Protein AF-M0ARN4-F1 (afdb_monomer_lite)

Secondary structure (DSSP, 8-state):
-----------------SSTHHHHHHHHHHGGGTSS----------S--HHHHHHHHHHHIIIIIHHHHHHHHTTS---SHHHHHHHHHHHHHHHHHHHHHHHHHHHHHHT-

InterPro domains:
  IPR043860 Protein of unknown function DUF5822 [PF19139] (75-111)

pLDDT: mean 77.56, std 18.4, range [38.81, 97.62]

Foldseek 3Di:
DDDDDDDDDDDDDDPDPDPPVVVVVVVVVVCVVVPPPDPDPDDPDPAFPVVQLVVQLVVCCVVPVVVVLVVVVVVDDQPDPVSNVVSSCVSSVVSSVVSSVVSRVVSRVVND

Sequence (112 aa):
MASRRDLSSARVATGHSRFEWRVATLKGAEAGDSLVPDPVETTTPDGVDYGWVMQMTFVLTILIGAPIVALLSTSAELPTWGSRAEFAIRVGAVIWLLVSVSVFLYAKRAQR

Radius of gyration: 34.35 Å; chains: 1; bounding box: 56×100×47 Å

Organism: NCBI:txid1227492

Structure (mmCIF, N/CA/C/O backbone):
data_AF-M0ARN4-F1
#
_entry.id   AF-M0ARN4-F1
#
loop_
_atom_site.group_PDB
_atom_site.id
_atom_site.type_symbol
_atom_site.label_atom_id
_atom_site.label_alt_id
_atom_site.label_comp_id
_atom_site.label_asym_id
_atom_site.label_entity_id
_atom_site.label_seq_id
_atom_site.pdbx_PDB_ins_code
_atom_site.Cartn_x
_atom_site.Cartn_y
_atom_site.Cartn_z
_atom_site.occupancy
_atom_site.B_iso_or_equiv
_atom_site.auth_seq_id
_atom_site.auth_comp_id
_atom_site.auth_asym_id
_atom_site.auth_atom_id
_atom_site.pdbx_PDB_model_num
ATOM 1 N N . MET A 1 1 ? 28.572 89.545 15.364 1.00 42.09 1 MET A N 1
ATOM 2 C CA . MET A 1 1 ? 28.307 89.170 16.771 1.00 42.09 1 MET A CA 1
ATOM 3 C C . MET A 1 1 ? 28.635 87.697 16.941 1.00 42.09 1 MET A C 1
ATOM 5 O O . MET A 1 1 ? 27.997 86.866 16.315 1.00 42.09 1 MET A O 1
ATOM 9 N N . ALA A 1 2 ? 29.691 87.403 17.697 1.00 49.88 2 ALA A N 1
ATOM 10 C CA . ALA A 1 2 ? 30.159 86.058 18.020 1.00 49.88 2 ALA A CA 1
ATOM 11 C C . ALA A 1 2 ? 29.469 85.533 19.289 1.00 49.88 2 ALA A C 1
ATOM 13 O O . ALA A 1 2 ? 29.251 86.320 20.206 1.00 49.88 2 ALA A O 1
ATOM 14 N N . SER A 1 3 ? 29.205 84.226 19.387 1.00 47.84 3 SER A N 1
ATOM 15 C CA . SER A 1 3 ? 29.097 83.518 20.677 1.00 47.84 3 SER A CA 1
ATOM 16 C C . SER A 1 3 ? 29.077 82.004 20.416 1.00 47.84 3 SER A C 1
ATOM 18 O O . SER A 1 3 ? 28.112 81.495 19.866 1.00 47.84 3 SER A O 1
ATOM 20 N N . ARG A 1 4 ? 30.217 81.310 20.511 1.00 53.41 4 ARG A N 1
ATOM 21 C CA . ARG A 1 4 ? 30.860 80.753 21.723 1.00 53.41 4 ARG A CA 1
ATOM 22 C C . ARG A 1 4 ? 30.321 79.367 22.093 1.00 53.41 4 ARG A C 1
ATOM 24 O O . ARG A 1 4 ? 29.135 79.242 22.373 1.00 53.41 4 ARG A O 1
ATOM 31 N N . ARG A 1 5 ? 31.298 78.480 22.342 1.00 53.28 5 ARG A N 1
ATOM 32 C CA . ARG A 1 5 ? 31.282 77.277 23.197 1.00 53.28 5 ARG A CA 1
ATOM 33 C C . ARG A 1 5 ? 30.776 75.996 22.542 1.00 53.28 5 ARG A C 1
ATOM 35 O O . ARG A 1 5 ? 29.816 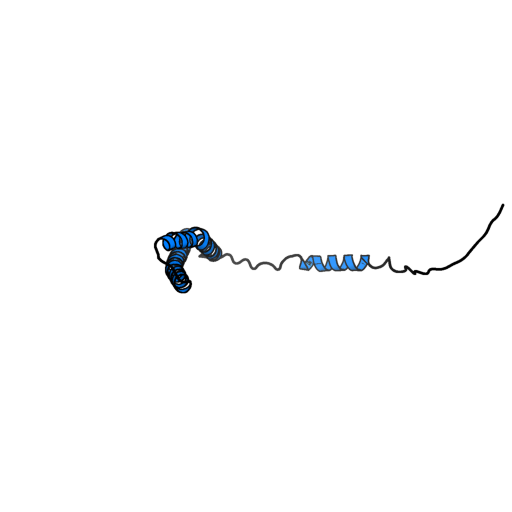76.025 21.798 1.00 53.28 5 ARG A O 1
ATOM 42 N N . ASP A 1 6 ? 31.308 74.827 22.851 1.00 49.09 6 ASP A N 1
ATOM 43 C CA . ASP A 1 6 ? 32.560 74.403 23.479 1.00 49.09 6 ASP A CA 1
ATOM 44 C C . ASP A 1 6 ? 32.569 72.876 23.316 1.00 49.09 6 ASP A C 1
ATOM 46 O O . ASP A 1 6 ? 31.523 72.239 23.206 1.00 49.09 6 ASP A O 1
ATOM 50 N N . LEU A 1 7 ? 33.776 72.346 23.288 1.00 55.03 7 LEU A N 1
ATOM 51 C CA . LEU A 1 7 ? 34.223 70.974 23.449 1.00 55.03 7 LEU A CA 1
ATOM 52 C C . LEU A 1 7 ? 33.247 70.033 24.177 1.00 55.03 7 LEU A C 1
ATOM 54 O O . LEU A 1 7 ? 32.777 70.355 25.265 1.00 55.03 7 LEU A O 1
ATOM 58 N N . SER A 1 8 ? 33.076 68.808 23.664 1.00 38.81 8 SER A N 1
ATOM 59 C CA . SER A 1 8 ? 33.362 67.569 24.421 1.00 38.81 8 SER A CA 1
ATOM 60 C C . SER A 1 8 ? 32.874 66.293 23.707 1.00 38.81 8 SER A C 1
ATOM 62 O O . SER A 1 8 ? 31.689 66.069 23.512 1.00 38.81 8 SER A O 1
ATOM 64 N N . SER A 1 9 ? 33.838 65.414 23.412 1.00 43.31 9 SER A N 1
ATOM 65 C CA . SER A 1 9 ? 33.760 63.978 23.727 1.00 43.31 9 SER A CA 1
ATOM 66 C C . SER A 1 9 ? 32.743 63.087 22.995 1.00 43.31 9 SER A C 1
ATOM 68 O O . SER A 1 9 ? 31.614 62.949 23.441 1.00 43.31 9 SER A O 1
ATOM 70 N N . ALA A 1 10 ? 33.210 62.313 22.003 1.00 46.16 10 ALA A N 1
ATOM 71 C CA . ALA A 1 10 ? 33.186 60.836 22.062 1.00 46.16 10 ALA A CA 1
ATOM 72 C C . ALA A 1 10 ? 33.690 60.188 20.752 1.00 46.16 10 ALA A C 1
ATOM 74 O O . ALA A 1 10 ? 32.967 60.033 19.776 1.00 46.16 10 ALA A O 1
ATOM 75 N N . ARG A 1 11 ? 34.969 59.794 20.770 1.00 50.84 11 ARG A N 1
ATOM 76 C CA . ARG A 1 11 ? 35.529 58.538 20.235 1.00 50.84 11 ARG A CA 1
ATOM 77 C C . ARG A 1 11 ? 34.517 57.582 19.572 1.00 50.84 11 ARG A C 1
ATOM 79 O O . ARG A 1 11 ? 33.742 57.004 20.315 1.00 50.84 11 ARG A O 1
ATOM 86 N N . VAL A 1 12 ? 34.689 57.258 18.283 1.00 52.38 12 VAL A N 1
ATOM 87 C CA . VAL A 1 12 ? 34.754 55.864 17.776 1.00 52.38 12 VAL A CA 1
ATOM 88 C C . VAL A 1 12 ? 35.590 55.838 16.489 1.00 52.38 12 VAL A C 1
ATOM 90 O O . VAL A 1 12 ? 35.250 56.451 15.480 1.00 52.38 12 VAL A O 1
ATOM 93 N N . ALA A 1 13 ? 36.711 55.123 16.543 1.00 54.72 13 ALA A N 1
ATOM 94 C CA . ALA A 1 13 ? 37.524 54.778 15.390 1.00 54.72 13 ALA A CA 1
ATOM 95 C C . ALA A 1 13 ? 36.727 53.880 14.433 1.00 54.72 13 ALA A C 1
ATOM 97 O O . ALA A 1 13 ? 36.199 52.860 14.861 1.00 54.72 13 ALA A O 1
ATOM 98 N N . THR A 1 14 ? 36.690 54.212 13.142 1.00 50.06 14 THR A N 1
ATOM 99 C CA . THR A 1 14 ? 36.211 53.274 12.115 1.00 50.06 14 THR A CA 1
ATOM 100 C C . THR A 1 14 ? 37.244 53.180 11.004 1.00 50.06 14 THR A C 1
ATOM 102 O O . THR A 1 14 ? 37.110 53.762 9.933 1.00 50.06 14 THR A O 1
ATOM 105 N N . GLY A 1 15 ? 38.324 52.461 11.295 1.00 54.28 15 GLY A N 1
ATOM 106 C CA . GLY A 1 15 ? 39.173 51.872 10.273 1.00 54.28 15 GLY A CA 1
ATOM 107 C C . GLY A 1 15 ? 38.827 50.397 10.155 1.00 54.28 15 GLY A C 1
ATOM 108 O O . GLY A 1 15 ? 39.341 49.635 10.957 1.00 54.28 15 GLY A O 1
ATOM 109 N N . HIS A 1 16 ? 37.965 50.010 9.206 1.00 51.84 16 HIS A N 1
ATOM 110 C CA . HIS A 1 16 ? 37.958 48.672 8.586 1.00 51.84 16 HIS A CA 1
ATOM 111 C C . HIS A 1 16 ? 36.923 48.581 7.442 1.00 51.84 16 HIS A C 1
ATOM 113 O O . HIS A 1 16 ? 35.850 48.013 7.607 1.00 51.84 16 HIS A O 1
ATOM 119 N N . SER A 1 17 ? 37.186 49.160 6.265 1.00 51.94 17 SER A N 1
ATOM 120 C CA . SER A 1 17 ? 36.245 49.006 5.133 1.00 51.94 17 SER A CA 1
ATOM 121 C C . SER A 1 17 ? 36.891 49.121 3.752 1.00 51.94 17 SER A C 1
ATOM 123 O O . SER A 1 17 ? 36.407 49.829 2.871 1.00 51.94 17 SER A O 1
ATOM 125 N N . ARG A 1 18 ? 38.001 48.406 3.522 1.00 59.44 18 ARG A N 1
ATOM 126 C CA . ARG A 1 18 ? 38.552 48.287 2.156 1.00 59.44 18 ARG A CA 1
ATOM 127 C C . ARG A 1 18 ? 39.027 46.889 1.733 1.00 59.44 18 ARG A C 1
ATOM 129 O O . ARG A 1 18 ? 39.239 46.687 0.544 1.00 59.44 18 ARG A O 1
ATOM 136 N N . PHE A 1 19 ? 39.129 45.909 2.636 1.00 54.03 19 PHE A N 1
ATOM 137 C CA . PHE A 1 19 ? 39.745 44.607 2.314 1.00 54.03 19 PHE A CA 1
ATOM 138 C C . PHE A 1 19 ? 38.821 43.376 2.368 1.00 54.03 19 PHE A C 1
ATOM 140 O O . PHE A 1 19 ? 39.235 42.306 1.936 1.00 54.03 19 PHE A O 1
ATOM 147 N N . GLU A 1 20 ? 37.561 43.515 2.784 1.00 56.06 20 GLU A N 1
ATOM 148 C CA . GLU A 1 20 ? 36.634 42.377 2.958 1.00 56.06 20 GLU A CA 1
ATOM 149 C C . GLU A 1 20 ? 36.107 41.795 1.626 1.00 56.06 20 GLU A C 1
ATOM 151 O O . GLU A 1 20 ? 35.782 40.613 1.543 1.00 56.06 20 GLU A O 1
ATOM 156 N N . TRP A 1 21 ? 36.076 42.574 0.537 1.00 50.56 21 TRP A N 1
ATOM 157 C CA . TRP A 1 21 ? 35.461 42.112 -0.719 1.00 50.56 21 TRP A CA 1
ATOM 158 C C . TRP A 1 21 ? 36.350 41.215 -1.581 1.00 50.56 21 TRP A C 1
ATOM 160 O O . TRP A 1 21 ? 35.824 40.443 -2.376 1.00 50.56 21 TRP A O 1
ATOM 170 N N . ARG A 1 22 ? 37.681 41.259 -1.419 1.00 59.03 22 ARG A N 1
ATOM 171 C CA . ARG A 1 22 ? 38.603 40.428 -2.224 1.00 59.03 22 ARG A CA 1
ATOM 172 C C . ARG A 1 22 ? 38.628 38.964 -1.782 1.00 59.03 22 ARG A C 1
ATOM 174 O O . ARG A 1 22 ? 39.001 38.104 -2.569 1.00 59.03 22 ARG A O 1
ATOM 181 N N . VAL A 1 23 ? 38.213 38.679 -0.548 1.00 60.03 23 VAL A N 1
ATOM 182 C CA . VAL A 1 23 ? 38.159 37.313 -0.004 1.00 60.03 23 VAL A CA 1
ATOM 183 C C . VAL A 1 23 ? 36.870 36.601 -0.433 1.00 60.03 23 VAL A C 1
ATOM 185 O O . VAL A 1 23 ? 36.883 35.407 -0.721 1.00 60.03 23 VAL A O 1
ATOM 188 N N . ALA A 1 24 ? 35.770 37.349 -0.575 1.00 58.03 24 ALA A N 1
ATOM 189 C CA . ALA A 1 24 ? 34.498 36.819 -1.066 1.00 58.03 24 ALA A CA 1
ATOM 190 C C . ALA A 1 24 ? 34.566 36.392 -2.544 1.00 58.03 24 ALA A C 1
ATOM 192 O O . ALA A 1 24 ? 33.967 35.389 -2.922 1.00 58.03 24 ALA A O 1
ATOM 193 N N . THR A 1 25 ? 35.331 37.106 -3.379 1.00 59.41 25 THR A N 1
ATOM 194 C CA . THR A 1 25 ? 35.452 36.780 -4.811 1.00 59.41 25 THR A CA 1
ATOM 195 C C . THR A 1 25 ? 36.271 35.512 -5.059 1.00 59.41 25 THR A C 1
ATOM 197 O O . THR A 1 25 ? 35.938 34.740 -5.952 1.00 59.41 25 THR A O 1
ATOM 200 N N . LEU A 1 26 ? 37.304 35.256 -4.248 1.00 56.53 26 LEU A N 1
ATOM 201 C CA . LEU A 1 26 ? 38.136 34.052 -4.376 1.00 56.53 26 LEU A CA 1
ATOM 202 C C . LEU A 1 26 ? 37.410 32.799 -3.870 1.00 56.53 26 LEU A C 1
ATOM 204 O O . LEU A 1 26 ? 37.483 31.754 -4.508 1.00 56.53 26 LEU A O 1
ATOM 208 N N . LYS A 1 27 ? 36.608 32.920 -2.802 1.00 56.50 27 LYS A N 1
ATOM 209 C CA . LYS A 1 27 ? 35.757 31.815 -2.331 1.00 56.50 27 LYS A CA 1
ATOM 210 C C . LYS A 1 27 ? 34.667 31.427 -3.343 1.00 56.50 27 LYS A C 1
ATOM 212 O O . LYS A 1 27 ? 34.238 30.281 -3.350 1.00 56.50 27 LYS A O 1
ATOM 217 N N . GLY A 1 28 ? 34.247 32.354 -4.210 1.00 52.03 28 GLY A N 1
ATOM 218 C CA . GLY A 1 28 ? 33.320 32.082 -5.315 1.00 52.03 28 GLY A CA 1
ATOM 219 C C . GLY A 1 28 ? 33.963 31.419 -6.540 1.00 52.03 28 GLY A C 1
ATOM 220 O O . GLY A 1 28 ? 33.276 30.694 -7.251 1.00 52.03 28 GLY A O 1
ATOM 221 N N . ALA A 1 29 ? 35.264 31.625 -6.774 1.00 56.25 29 ALA A N 1
ATOM 222 C CA . ALA A 1 29 ? 35.992 31.002 -7.884 1.00 56.25 29 ALA A CA 1
ATOM 223 C C . ALA A 1 29 ? 36.384 29.543 -7.582 1.00 56.25 29 ALA A C 1
ATOM 225 O O . ALA A 1 29 ? 36.265 28.692 -8.455 1.00 56.25 29 ALA A O 1
ATOM 226 N N . GLU A 1 30 ? 36.750 29.236 -6.333 1.00 54.47 30 GLU A N 1
ATOM 227 C CA . GLU A 1 30 ? 37.021 27.864 -5.858 1.00 54.47 30 GLU A CA 1
ATOM 228 C C . GLU A 1 30 ? 35.724 27.038 -5.714 1.00 54.47 30 GLU A C 1
ATOM 230 O O . GLU A 1 30 ? 35.720 25.818 -5.854 1.00 54.47 30 GLU A O 1
ATOM 235 N N . ALA A 1 31 ? 34.592 27.710 -5.473 1.00 57.06 31 ALA A N 1
ATOM 236 C CA . ALA A 1 31 ? 33.275 27.077 -5.446 1.00 57.06 31 ALA A CA 1
ATOM 237 C C . ALA A 1 31 ? 32.767 26.697 -6.849 1.00 57.06 31 ALA A C 1
ATOM 239 O O . ALA A 1 31 ? 31.877 25.863 -6.970 1.00 57.06 31 ALA A O 1
ATOM 240 N N . GLY A 1 32 ? 33.324 27.279 -7.917 1.00 49.03 32 GLY A N 1
ATOM 241 C CA . GLY A 1 32 ? 32.902 27.003 -9.294 1.00 49.03 32 GLY A CA 1
ATOM 242 C C . GLY A 1 32 ? 33.164 25.566 -9.757 1.00 49.03 32 GLY A C 1
ATOM 243 O O . GLY A 1 32 ? 32.458 25.089 -10.639 1.00 49.03 32 GLY A O 1
ATOM 244 N N . ASP A 1 33 ? 34.119 24.875 -9.129 1.00 56.66 33 ASP A N 1
ATOM 245 C CA . ASP A 1 33 ? 34.480 23.477 -9.421 1.00 56.66 33 ASP A CA 1
ATOM 246 C C . ASP A 1 33 ? 33.766 22.469 -8.495 1.00 56.66 33 ASP A C 1
ATOM 248 O O . ASP A 1 33 ? 33.701 21.282 -8.778 1.00 56.66 33 ASP A O 1
ATOM 252 N N . SER A 1 34 ? 33.167 22.947 -7.396 1.00 59.38 34 SER A N 1
ATOM 253 C CA . SER A 1 34 ? 32.467 22.126 -6.390 1.00 59.38 34 SER A CA 1
ATOM 254 C C . SER A 1 34 ? 30.937 22.279 -6.415 1.00 59.38 34 SER A C 1
ATOM 256 O O . SER A 1 34 ? 30.231 21.653 -5.625 1.00 59.38 34 SER A O 1
ATOM 258 N N . LEU A 1 35 ? 30.406 23.104 -7.325 1.00 68.56 35 LEU A N 1
ATOM 259 C CA . LEU A 1 35 ? 28.965 23.282 -7.561 1.00 68.56 35 LEU A CA 1
ATOM 260 C C . LEU A 1 35 ? 28.395 22.328 -8.618 1.00 68.56 35 LEU A C 1
ATOM 262 O O . LEU A 1 35 ? 27.174 22.246 -8.760 1.00 68.56 35 LEU A O 1
ATOM 266 N N . VAL A 1 36 ? 29.250 21.625 -9.363 1.00 74.12 36 VAL A N 1
ATOM 267 C CA . VAL A 1 36 ? 28.811 20.505 -10.195 1.00 74.12 36 VAL A CA 1
ATOM 268 C C . VAL A 1 36 ? 28.638 19.327 -9.237 1.00 74.12 36 VAL A C 1
ATOM 270 O O . VAL A 1 36 ? 29.637 18.897 -8.663 1.00 74.12 36 VAL A O 1
ATOM 273 N N . PRO A 1 37 ? 27.405 18.845 -8.977 1.00 78.88 37 PRO A N 1
ATOM 274 C CA . PRO A 1 37 ? 27.238 17.633 -8.186 1.00 78.88 37 PRO A CA 1
ATOM 275 C C . PRO A 1 37 ? 28.094 16.534 -8.814 1.00 78.88 37 PRO A C 1
ATOM 277 O O . PRO A 1 37 ? 28.123 16.435 -10.045 1.00 78.88 37 PRO A O 1
ATOM 280 N N . ASP A 1 38 ? 28.791 15.756 -7.976 1.00 78.56 38 ASP A N 1
ATOM 281 C CA . ASP A 1 38 ? 29.591 14.620 -8.434 1.00 78.56 38 ASP A CA 1
ATOM 282 C C . ASP A 1 38 ? 28.797 13.845 -9.495 1.00 78.56 38 ASP A C 1
ATOM 284 O O . ASP A 1 38 ? 27.592 13.625 -9.290 1.00 78.56 38 ASP A O 1
ATOM 288 N N . PRO A 1 39 ? 29.419 13.486 -10.636 1.00 74.69 39 PRO A N 1
ATOM 289 C CA . PRO A 1 39 ? 28.745 12.748 -11.689 1.00 74.69 39 PRO A CA 1
ATOM 290 C C . PRO A 1 39 ? 27.981 11.579 -11.072 1.00 74.69 39 PRO A C 1
ATOM 292 O O . PRO A 1 39 ? 28.556 10.715 -10.414 1.00 74.69 39 PRO A O 1
ATOM 295 N N . VAL A 1 40 ? 26.654 11.598 -11.209 1.00 77.62 40 VAL A N 1
ATOM 296 C CA . VAL A 1 40 ? 25.851 10.449 -10.809 1.00 77.62 40 VAL A CA 1
ATOM 297 C C . VAL A 1 40 ? 26.246 9.327 -11.743 1.00 77.62 40 VAL A C 1
ATOM 299 O O . VAL A 1 40 ? 26.077 9.435 -12.960 1.00 77.62 40 VAL A O 1
ATOM 302 N N . GLU A 1 41 ? 26.743 8.251 -11.152 1.00 70.12 41 GLU A N 1
ATOM 303 C CA . GLU A 1 41 ? 27.025 7.020 -11.865 1.00 70.12 41 GLU A CA 1
ATOM 304 C C . GLU A 1 41 ? 25.726 6.485 -12.458 1.00 70.12 41 GLU A C 1
ATOM 306 O O . GLU A 1 41 ? 24.883 5.864 -11.808 1.00 70.12 41 GLU A O 1
ATOM 311 N N . THR A 1 42 ? 25.549 6.816 -13.735 1.00 69.69 42 THR A N 1
ATOM 312 C CA . THR A 1 42 ? 24.417 6.409 -14.549 1.00 69.69 42 THR A CA 1
ATOM 313 C C . THR A 1 42 ? 24.667 4.982 -15.000 1.00 69.69 42 THR A C 1
ATOM 315 O O . THR A 1 42 ? 25.331 4.705 -15.994 1.00 69.69 42 THR A O 1
ATOM 318 N N . THR A 1 43 ? 24.139 4.033 -14.238 1.00 67.19 43 THR A N 1
ATOM 319 C CA . THR A 1 43 ? 23.935 2.687 -14.766 1.00 67.19 43 THR A CA 1
ATOM 320 C C . THR A 1 43 ? 22.705 2.718 -15.668 1.00 67.19 43 THR A C 1
ATOM 322 O O . THR A 1 43 ? 21.667 3.250 -15.276 1.00 67.19 43 THR A O 1
ATOM 325 N N . THR A 1 44 ? 22.809 2.192 -16.890 1.00 61.97 44 THR A N 1
ATOM 326 C CA . THR A 1 44 ? 21.615 1.843 -17.671 1.00 61.97 44 THR A CA 1
ATOM 327 C C . THR A 1 44 ? 21.125 0.518 -17.100 1.00 61.97 44 THR A C 1
ATOM 329 O O . THR A 1 44 ? 21.840 -0.477 -17.224 1.00 61.97 44 THR A O 1
ATOM 332 N N . PRO A 1 45 ? 19.981 0.482 -16.394 1.00 64.06 45 PRO A N 1
ATOM 333 C CA . PRO A 1 45 ? 19.506 -0.757 -15.807 1.00 64.06 45 PRO A CA 1
ATOM 334 C C . PRO A 1 45 ? 19.068 -1.708 -16.926 1.00 64.06 45 PRO A C 1
ATOM 336 O O . PRO A 1 45 ? 17.977 -1.581 -17.476 1.00 64.06 45 PRO A O 1
ATOM 339 N N . ASP A 1 46 ? 19.912 -2.683 -17.251 1.00 62.41 46 ASP A N 1
ATOM 340 C CA . ASP A 1 46 ? 19.539 -3.808 -18.105 1.00 62.41 46 ASP A CA 1
ATOM 341 C C . ASP A 1 46 ? 18.641 -4.765 -17.298 1.00 62.41 46 ASP A C 1
ATOM 343 O O . ASP A 1 46 ? 19.113 -5.647 -16.576 1.00 62.41 46 ASP A O 1
ATOM 347 N N . GLY A 1 47 ? 17.321 -4.566 -17.368 1.00 75.50 47 GLY A N 1
ATOM 348 C CA . GLY A 1 47 ? 16.322 -5.426 -16.719 1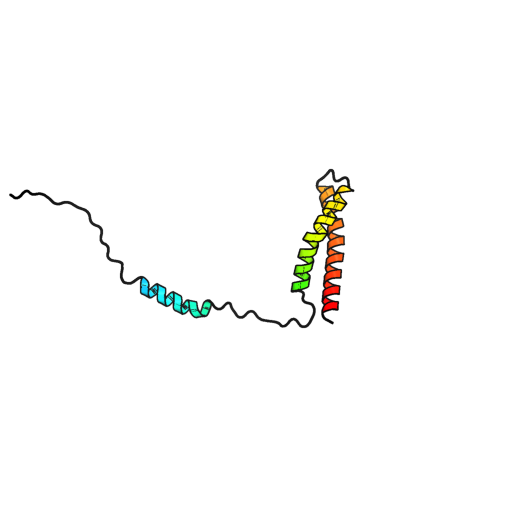.00 75.50 47 GLY A CA 1
ATOM 349 C C . GLY A 1 47 ? 15.291 -4.668 -15.881 1.00 75.50 47 GLY A C 1
ATOM 350 O O . GLY A 1 47 ? 14.987 -3.513 -16.160 1.00 75.50 47 GLY A O 1
ATOM 351 N N . VAL A 1 48 ? 14.719 -5.337 -14.866 1.00 84.25 48 VAL A N 1
ATOM 352 C CA . VAL A 1 48 ? 13.617 -4.817 -14.021 1.00 84.25 48 VAL A CA 1
ATOM 353 C C . VAL A 1 48 ? 13.959 -3.466 -13.410 1.00 84.25 48 VAL A C 1
ATOM 355 O O . VAL A 1 48 ? 14.958 -3.333 -12.714 1.00 84.25 48 VAL A O 1
ATOM 358 N N . ASP A 1 49 ? 13.103 -2.470 -13.655 1.00 88.56 49 ASP A N 1
ATOM 359 C CA . ASP A 1 49 ? 13.195 -1.151 -13.042 1.00 88.56 49 ASP A CA 1
ATOM 360 C C . ASP A 1 49 ? 12.754 -1.280 -11.584 1.00 88.56 49 ASP A C 1
ATOM 362 O O . ASP A 1 49 ? 11.586 -1.127 -11.216 1.00 88.56 49 ASP A O 1
ATOM 366 N N . TYR A 1 50 ? 13.717 -1.638 -10.741 1.00 87.44 50 TYR A N 1
ATOM 367 C CA . TYR A 1 50 ? 13.506 -1.797 -9.311 1.00 87.44 50 TYR A CA 1
ATOM 368 C C . TYR A 1 50 ? 13.153 -0.470 -8.627 1.00 87.44 50 TYR A C 1
ATOM 370 O O . TYR A 1 50 ? 12.472 -0.493 -7.600 1.00 87.44 50 TYR A O 1
ATOM 378 N N . GLY A 1 51 ? 13.549 0.673 -9.203 1.00 89.62 51 GLY A N 1
ATOM 379 C CA . GLY A 1 51 ? 13.145 1.996 -8.731 1.00 89.62 51 GLY A CA 1
ATOM 380 C C . GLY A 1 51 ? 11.643 2.205 -8.913 1.00 89.62 51 GLY A C 1
ATOM 381 O O . GLY A 1 51 ? 10.940 2.533 -7.956 1.00 89.62 51 GLY A O 1
ATOM 382 N N . TR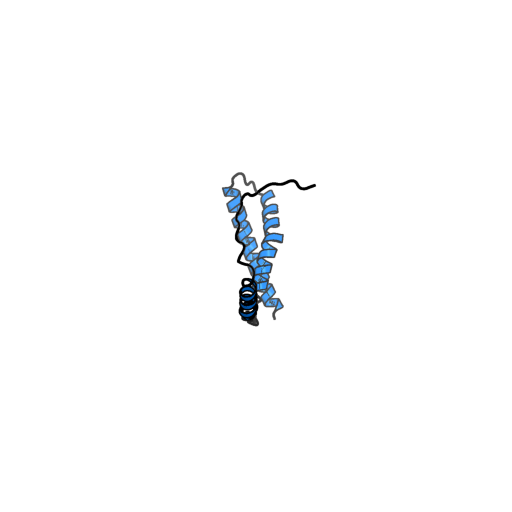P A 1 52 ? 11.129 1.903 -10.105 1.00 91.38 52 TRP A N 1
ATOM 383 C CA . TRP A 1 52 ? 9.699 1.930 -10.403 1.00 91.38 52 TRP A CA 1
ATOM 384 C C . TRP A 1 52 ? 8.910 0.920 -9.562 1.00 91.38 52 TRP A C 1
ATOM 386 O O . TRP A 1 52 ? 7.870 1.268 -9.003 1.00 91.38 52 TRP A O 1
ATOM 396 N N . VAL A 1 53 ? 9.411 -0.314 -9.399 1.00 92.94 53 VAL A N 1
ATOM 397 C CA . VAL A 1 53 ? 8.761 -1.339 -8.556 1.00 92.94 53 VAL A CA 1
ATOM 398 C C . VAL A 1 53 ? 8.634 -0.852 -7.112 1.00 92.94 53 VAL A C 1
ATOM 400 O O . VAL A 1 53 ? 7.568 -0.970 -6.503 1.00 92.94 53 VAL A O 1
ATOM 403 N N . MET A 1 54 ? 9.692 -0.264 -6.559 1.00 91.81 54 MET A N 1
ATOM 404 C CA . MET A 1 54 ? 9.676 0.279 -5.202 1.00 91.81 54 MET A CA 1
ATOM 405 C C . MET A 1 54 ? 8.695 1.452 -5.066 1.00 91.81 54 MET A C 1
ATOM 407 O O . MET A 1 54 ? 7.895 1.488 -4.132 1.00 91.81 54 MET A O 1
ATOM 411 N N . GLN A 1 55 ? 8.698 2.386 -6.019 1.00 94.81 55 GLN A N 1
ATOM 412 C CA . GLN A 1 55 ? 7.778 3.526 -6.000 1.00 94.81 55 GLN A CA 1
ATOM 413 C C . GLN A 1 55 ? 6.320 3.072 -6.103 1.00 94.81 55 GLN A C 1
ATOM 415 O O . GLN A 1 55 ? 5.481 3.479 -5.300 1.00 94.81 55 GLN A O 1
ATOM 420 N N . MET A 1 56 ? 6.014 2.178 -7.041 1.00 96.38 56 MET A N 1
ATOM 421 C CA . MET A 1 56 ? 4.654 1.687 -7.244 1.00 96.38 56 MET A CA 1
ATOM 422 C C . MET A 1 56 ? 4.151 0.859 -6.069 1.00 96.38 56 MET A C 1
ATOM 424 O O . MET A 1 56 ? 2.991 0.993 -5.692 1.00 96.38 56 MET A O 1
ATOM 428 N N . THR A 1 57 ? 4.995 0.035 -5.449 1.00 94.94 57 THR A N 1
ATOM 429 C CA . THR A 1 57 ? 4.596 -0.710 -4.244 1.00 94.94 57 THR A CA 1
ATOM 430 C C . THR A 1 57 ? 4.264 0.231 -3.081 1.00 94.94 57 THR A C 1
ATOM 432 O O . THR A 1 57 ? 3.242 0.027 -2.420 1.00 94.94 57 THR A O 1
ATOM 435 N N . PHE A 1 58 ? 5.037 1.305 -2.875 1.00 94.44 58 PHE A N 1
ATOM 436 C CA . PHE A 1 58 ? 4.719 2.347 -1.887 1.00 94.44 58 PHE A CA 1
ATOM 437 C C . PHE A 1 58 ? 3.398 3.064 -2.207 1.00 94.44 58 PHE A C 1
ATOM 439 O O . PHE A 1 58 ? 2.515 3.171 -1.357 1.00 94.44 58 PHE A O 1
ATOM 446 N N . VAL A 1 59 ? 3.210 3.491 -3.458 1.00 97.31 59 VAL A N 1
ATOM 447 C CA . VAL A 1 59 ? 1.986 4.180 -3.894 1.00 97.31 59 VAL A CA 1
ATOM 448 C C . VAL A 1 59 ? 0.754 3.283 -3.740 1.00 97.31 59 VAL A C 1
ATOM 450 O O . VAL A 1 59 ? -0.257 3.713 -3.187 1.00 97.31 59 VAL A O 1
ATOM 453 N N . LEU A 1 60 ? 0.826 2.024 -4.176 1.00 96.62 60 LEU A N 1
ATOM 454 C CA . LEU A 1 60 ? -0.297 1.084 -4.117 1.00 96.62 60 LEU A CA 1
ATOM 455 C C . LEU A 1 60 ? -0.662 0.702 -2.679 1.00 96.62 60 LEU A C 1
ATOM 457 O O . LEU A 1 60 ? -1.842 0.575 -2.356 1.00 96.62 60 LEU A O 1
ATOM 461 N N . THR A 1 61 ? 0.317 0.543 -1.790 1.00 94.50 61 THR A N 1
ATOM 462 C CA . THR A 1 61 ? 0.029 0.241 -0.378 1.00 94.50 61 THR A CA 1
ATOM 463 C C . THR A 1 61 ? -0.664 1.402 0.333 1.00 94.50 61 THR A C 1
ATOM 465 O O . THR A 1 61 ? -1.544 1.155 1.156 1.00 94.50 61 THR A O 1
ATOM 468 N N . ILE A 1 62 ? -0.364 2.651 -0.031 1.00 95.06 62 ILE A N 1
ATOM 469 C CA . ILE A 1 62 ? -1.066 3.825 0.504 1.00 95.06 62 ILE A CA 1
ATOM 470 C C . ILE A 1 62 ? -2.451 3.981 -0.127 1.00 95.06 62 ILE A C 1
ATOM 472 O O . ILE A 1 62 ? -3.442 4.061 0.592 1.00 95.06 62 ILE A O 1
ATOM 476 N N . LEU A 1 63 ? -2.534 4.033 -1.460 1.00 97.62 63 LEU A N 1
ATOM 477 C CA . LEU A 1 63 ? -3.776 4.380 -2.161 1.00 97.62 63 LEU A CA 1
ATOM 478 C C . LEU A 1 63 ? -4.804 3.251 -2.186 1.00 97.62 63 LEU A C 1
ATOM 480 O O . LEU A 1 63 ? -5.991 3.517 -2.337 1.00 97.62 63 LEU A O 1
ATOM 484 N N . ILE A 1 64 ? -4.364 2.000 -2.068 1.00 95.00 64 ILE A N 1
ATOM 485 C CA . ILE A 1 64 ? -5.241 0.827 -2.139 1.00 95.00 64 ILE A CA 1
ATOM 486 C C . ILE A 1 64 ? -5.164 0.037 -0.837 1.00 95.00 64 ILE A C 1
ATOM 488 O O . ILE A 1 64 ? -6.195 -0.279 -0.247 1.00 95.00 64 ILE A O 1
ATOM 492 N N . GLY A 1 65 ? -3.953 -0.247 -0.353 1.00 94.00 65 GLY A N 1
ATOM 493 C CA . GLY A 1 65 ? -3.765 -1.069 0.840 1.00 94.00 65 GLY A CA 1
ATOM 494 C C . GLY A 1 65 ? -4.417 -0.478 2.090 1.00 94.00 65 GLY A C 1
ATOM 495 O O . GLY A 1 65 ? -5.231 -1.149 2.724 1.00 94.00 65 GLY A O 1
ATOM 496 N N . ALA A 1 66 ? -4.121 0.781 2.419 1.00 94.56 66 ALA A N 1
ATOM 497 C CA . ALA A 1 66 ? -4.694 1.430 3.597 1.00 94.56 66 ALA A CA 1
ATOM 498 C C . ALA A 1 66 ? -6.233 1.554 3.527 1.00 94.56 66 ALA A C 1
ATOM 500 O O . ALA A 1 66 ? -6.884 1.173 4.504 1.00 94.56 66 ALA A O 1
ATOM 501 N N . PRO A 1 67 ? -6.854 1.973 2.401 1.00 96.62 67 PRO A N 1
ATOM 502 C CA . PRO A 1 67 ? -8.311 1.943 2.261 1.00 96.62 67 PRO A CA 1
ATOM 503 C C . PRO A 1 67 ? -8.932 0.554 2.419 1.00 96.62 67 PRO A C 1
ATOM 505 O O . PRO A 1 67 ? -9.969 0.434 3.068 1.00 96.62 67 PRO A O 1
ATOM 508 N N . ILE A 1 68 ? -8.305 -0.503 1.889 1.00 95.31 68 ILE A N 1
ATOM 509 C CA . ILE A 1 68 ? -8.795 -1.879 2.068 1.00 95.31 68 ILE A CA 1
ATOM 510 C C . ILE A 1 68 ? -8.745 -2.283 3.544 1.00 95.31 68 ILE A C 1
ATOM 512 O O . ILE A 1 68 ? -9.731 -2.807 4.060 1.00 95.31 68 ILE A O 1
ATOM 516 N N . VAL A 1 69 ? -7.635 -2.021 4.244 1.00 93.31 69 VAL A N 1
ATOM 517 C CA . VAL A 1 69 ? -7.516 -2.317 5.684 1.00 93.31 69 VAL A CA 1
ATOM 518 C C . VAL A 1 69 ? -8.592 -1.570 6.476 1.00 93.31 69 VAL A C 1
ATOM 520 O O . VAL A 1 69 ? -9.259 -2.170 7.319 1.00 93.31 69 VAL A O 1
ATOM 523 N N . ALA A 1 70 ? -8.798 -0.284 6.178 1.00 92.38 70 ALA A N 1
ATOM 524 C CA . ALA A 1 70 ? -9.819 0.531 6.826 1.00 92.38 70 ALA A CA 1
ATOM 525 C C . ALA A 1 70 ? -11.230 -0.019 6.574 1.00 92.38 70 ALA A C 1
ATOM 527 O O . ALA A 1 70 ? -11.997 -0.190 7.522 1.00 92.38 70 ALA A O 1
ATOM 528 N N . LEU A 1 71 ? -11.557 -0.368 5.327 1.00 94.69 71 LEU A N 1
ATOM 529 C CA . LEU A 1 71 ? -12.862 -0.921 4.976 1.00 94.69 71 LEU A CA 1
ATOM 530 C C . LEU A 1 71 ? -13.105 -2.267 5.665 1.00 94.69 71 LEU A C 1
ATOM 532 O O . LEU A 1 71 ? -14.147 -2.456 6.289 1.00 94.69 71 LEU A O 1
ATOM 536 N N . LEU A 1 72 ? -12.134 -3.181 5.623 1.00 93.00 72 LEU A N 1
ATOM 537 C CA . LEU A 1 72 ? -12.255 -4.486 6.273 1.00 93.00 72 LEU A CA 1
ATOM 538 C C . LEU A 1 72 ? -12.382 -4.356 7.798 1.00 93.00 72 LEU A C 1
ATOM 540 O O . LEU A 1 72 ? -13.092 -5.151 8.413 1.00 93.00 72 LEU A O 1
ATOM 544 N N . SER A 1 73 ? -11.771 -3.333 8.409 1.00 89.38 73 SER A N 1
ATOM 545 C CA . SER A 1 73 ? -11.889 -3.095 9.854 1.00 89.38 73 SER A CA 1
ATOM 546 C C . SER A 1 73 ? -13.325 -2.808 10.307 1.00 89.38 73 SER A C 1
ATOM 548 O O . SER A 1 73 ? -13.662 -3.098 11.448 1.00 89.38 73 SER A O 1
ATOM 550 N N . THR A 1 74 ? -14.198 -2.324 9.412 1.00 91.38 74 THR A N 1
ATOM 551 C CA . THR A 1 74 ? -15.620 -2.076 9.728 1.00 91.38 74 THR A CA 1
ATOM 552 C C . THR A 1 74 ? -16.420 -3.355 9.977 1.00 91.38 74 THR A C 1
ATOM 554 O O . THR A 1 74 ? -17.469 -3.309 10.612 1.00 91.38 74 THR A O 1
ATOM 557 N N . SER A 1 75 ? -15.918 -4.497 9.501 1.00 89.00 75 SER A N 1
ATOM 558 C CA . SER A 1 75 ? -16.549 -5.811 9.666 1.00 89.00 75 SER A CA 1
ATOM 559 C C . SER A 1 75 ? -16.040 -6.595 10.880 1.00 89.00 75 SER A C 1
ATOM 561 O O . SER A 1 75 ? -16.530 -7.690 11.147 1.00 89.00 75 SER A O 1
ATOM 563 N N . ALA A 1 76 ? -15.061 -6.056 11.614 1.00 86.75 76 ALA A N 1
ATOM 564 C CA . ALA A 1 76 ? -14.421 -6.724 12.739 1.00 86.75 76 ALA A CA 1
ATOM 565 C C . ALA A 1 76 ? -14.631 -5.939 14.040 1.00 86.75 76 ALA A C 1
ATOM 567 O O . ALA A 1 76 ? -14.419 -4.728 14.099 1.00 86.75 76 ALA A O 1
ATOM 568 N N . GLU A 1 77 ? -14.979 -6.637 15.120 1.00 84.00 77 GLU A N 1
ATOM 569 C CA . GLU A 1 77 ? -14.966 -6.037 16.452 1.00 84.00 77 GLU A CA 1
ATOM 570 C C . GLU A 1 77 ? -13.522 -5.932 16.949 1.00 84.00 77 GLU A C 1
ATOM 572 O O . GLU A 1 77 ? -12.855 -6.928 17.230 1.00 84.00 77 GLU A O 1
ATOM 577 N N . LEU A 1 78 ? -13.025 -4.699 17.055 1.00 85.94 78 LEU A N 1
ATOM 578 C CA . LEU A 1 78 ? -11.648 -4.410 17.454 1.00 85.94 78 LEU A CA 1
ATOM 579 C C . LEU A 1 78 ? -11.617 -3.562 18.744 1.00 85.94 78 LEU A C 1
ATOM 581 O O . LEU A 1 78 ? -11.238 -2.379 18.711 1.00 85.94 78 LEU A O 1
ATOM 585 N N . PRO A 1 79 ? -12.035 -4.141 19.890 1.00 87.56 79 PRO A N 1
ATOM 586 C CA . PRO A 1 79 ? -12.228 -3.408 21.143 1.00 87.56 79 PRO A CA 1
ATOM 587 C C . PRO A 1 79 ? -10.913 -2.982 21.799 1.00 87.56 79 PRO A C 1
ATOM 589 O O . PRO A 1 79 ? -10.883 -1.996 22.530 1.00 87.56 79 PRO A O 1
ATOM 592 N N . THR A 1 80 ? -9.813 -3.690 21.526 1.00 94.25 80 THR A N 1
ATOM 593 C CA . THR A 1 80 ? -8.495 -3.392 22.102 1.00 94.25 80 THR A CA 1
ATOM 594 C C . THR A 1 80 ? -7.513 -2.928 21.037 1.00 94.25 80 THR A C 1
ATOM 596 O O . THR A 1 80 ? -7.656 -3.247 19.855 1.00 94.25 80 THR A O 1
ATOM 599 N N . TRP A 1 81 ? -6.470 -2.205 21.454 1.00 92.94 81 TRP A N 1
ATOM 600 C CA . TRP A 1 81 ? -5.348 -1.891 20.569 1.00 92.94 81 TRP A CA 1
ATOM 601 C C . TRP A 1 81 ? -4.692 -3.196 20.073 1.00 92.94 81 TRP A C 1
ATOM 603 O O . TRP A 1 81 ? -4.588 -3.385 18.870 1.00 92.94 81 TRP A O 1
ATOM 613 N N . GLY A 1 82 ? -4.402 -4.177 20.938 1.00 93.62 82 GLY A N 1
ATOM 614 C CA . GLY A 1 82 ? -3.828 -5.461 20.493 1.00 93.62 82 GLY A CA 1
ATOM 615 C C . GLY A 1 82 ? -4.595 -6.115 19.328 1.00 93.62 82 GLY A C 1
ATOM 616 O O . GLY A 1 82 ? -3.996 -6.471 18.314 1.00 93.62 82 GLY A O 1
ATOM 617 N N . SER A 1 83 ? -5.928 -6.154 19.417 1.00 91.94 83 SER A N 1
ATOM 618 C CA . SER A 1 83 ? -6.807 -6.672 18.358 1.00 91.94 83 SER A CA 1
ATOM 619 C C . SER A 1 83 ? -6.667 -5.892 17.044 1.00 91.94 83 SER A C 1
ATOM 621 O O . SER A 1 83 ? -6.571 -6.489 15.973 1.00 91.94 83 SER A O 1
ATOM 623 N N . ARG A 1 84 ? -6.621 -4.553 17.109 1.00 91.94 84 ARG A N 1
ATOM 624 C CA . ARG A 1 84 ? -6.422 -3.690 15.928 1.00 91.94 84 ARG A CA 1
ATOM 625 C C . ARG A 1 84 ? -5.040 -3.906 15.303 1.00 91.94 84 ARG A C 1
ATOM 627 O O . ARG A 1 84 ? -4.937 -3.904 14.080 1.00 91.94 84 ARG A O 1
ATOM 634 N N . ALA A 1 85 ? -4.001 -4.109 16.119 1.00 94.12 85 ALA A N 1
ATOM 635 C CA . ALA A 1 85 ? -2.630 -4.350 15.657 1.00 94.12 85 ALA A CA 1
ATOM 636 C C . ALA A 1 85 ? -2.538 -5.651 14.873 1.00 94.12 85 ALA A C 1
ATOM 638 O O . ALA A 1 85 ? -2.076 -5.667 13.735 1.00 94.12 85 ALA A O 1
ATOM 639 N N . GLU A 1 86 ? -3.020 -6.735 15.480 1.00 94.44 86 GLU A N 1
ATOM 640 C CA . GLU A 1 86 ? -2.995 -8.058 14.874 1.00 94.44 86 GLU A CA 1
ATOM 641 C C . GLU A 1 86 ? -3.780 -8.073 13.562 1.00 94.44 86 GLU A C 1
ATOM 643 O O . GLU A 1 86 ? -3.288 -8.579 12.551 1.00 94.44 86 GLU A O 1
ATOM 648 N N . PHE A 1 87 ? -4.969 -7.465 13.557 1.00 93.38 87 PHE A N 1
ATOM 649 C CA . PHE A 1 87 ? -5.784 -7.333 12.357 1.00 93.38 87 PHE A CA 1
ATOM 650 C C . PHE A 1 87 ? -5.041 -6.584 11.243 1.00 93.38 87 PHE A C 1
ATOM 652 O O . PHE A 1 87 ? -4.914 -7.101 10.131 1.00 93.38 87 PHE A O 1
ATOM 659 N N . ALA A 1 88 ? -4.502 -5.399 11.546 1.00 92.44 88 ALA A N 1
ATOM 660 C CA . ALA A 1 88 ? -3.789 -4.580 10.572 1.00 92.44 88 ALA A CA 1
ATOM 661 C C . ALA A 1 88 ? -2.551 -5.295 10.013 1.00 92.44 88 ALA A C 1
ATOM 663 O O . ALA A 1 88 ? -2.313 -5.243 8.808 1.00 92.44 88 ALA A O 1
ATOM 664 N N . ILE A 1 89 ? -1.797 -6.005 10.857 1.00 94.88 89 ILE A N 1
ATOM 665 C CA . ILE A 1 89 ? -0.613 -6.763 10.437 1.00 94.88 89 ILE A CA 1
ATOM 666 C C . ILE A 1 89 ? -1.009 -7.937 9.538 1.00 94.88 89 ILE A C 1
ATOM 668 O O . ILE A 1 89 ? -0.416 -8.103 8.475 1.00 94.88 89 ILE A O 1
ATOM 672 N N . ARG A 1 90 ? -2.016 -8.738 9.914 1.00 94.75 90 ARG A N 1
ATOM 673 C CA . ARG A 1 90 ? -2.458 -9.895 9.112 1.00 94.75 90 ARG A CA 1
ATOM 674 C C . ARG A 1 90 ? -2.964 -9.472 7.738 1.00 94.75 90 ARG A C 1
ATOM 676 O O . ARG A 1 90 ? -2.530 -10.018 6.726 1.00 94.75 90 ARG A O 1
ATOM 683 N N . VAL A 1 91 ? -3.866 -8.492 7.699 1.00 95.38 91 VAL A N 1
ATOM 684 C CA . VAL A 1 91 ? -4.437 -7.991 6.442 1.00 95.38 91 VAL A CA 1
ATOM 685 C C . VAL A 1 91 ? -3.362 -7.279 5.620 1.00 95.38 91 VAL A C 1
ATOM 687 O O . VAL A 1 91 ? -3.218 -7.541 4.426 1.00 95.38 91 VAL A O 1
ATOM 690 N N . GLY A 1 92 ? -2.559 -6.431 6.267 1.00 93.12 92 GLY A N 1
ATOM 691 C CA . GLY A 1 92 ? -1.461 -5.707 5.635 1.00 93.12 92 GLY A CA 1
ATOM 692 C C . GLY A 1 92 ? -0.423 -6.636 5.011 1.00 93.12 92 GLY A C 1
ATOM 693 O O . GLY A 1 92 ? -0.004 -6.390 3.885 1.00 93.12 92 GLY A O 1
ATOM 694 N N . ALA A 1 93 ? -0.066 -7.738 5.676 1.00 95.69 93 ALA A N 1
ATOM 695 C CA . ALA A 1 93 ? 0.877 -8.723 5.149 1.00 95.69 93 ALA A CA 1
ATOM 696 C C . ALA A 1 93 ? 0.374 -9.379 3.852 1.00 95.69 93 ALA A C 1
ATOM 698 O O . ALA A 1 93 ? 1.133 -9.494 2.889 1.00 95.69 93 ALA A O 1
ATOM 699 N N . VAL A 1 94 ? -0.909 -9.759 3.797 1.00 96.12 94 VAL A N 1
ATOM 700 C CA . VAL A 1 94 ? -1.517 -10.344 2.588 1.00 96.12 94 VAL A CA 1
ATOM 701 C C . VAL A 1 94 ? -1.508 -9.337 1.439 1.00 96.12 94 VAL A C 1
ATOM 703 O O . VAL A 1 94 ? -1.068 -9.662 0.336 1.00 96.12 94 VAL A O 1
ATOM 706 N N . ILE A 1 95 ? -1.941 -8.101 1.700 1.00 95.31 95 ILE A N 1
ATOM 707 C CA . ILE A 1 95 ? -1.952 -7.030 0.695 1.00 95.31 95 ILE A CA 1
ATOM 708 C C . ILE A 1 95 ? -0.536 -6.751 0.190 1.00 95.31 95 ILE A C 1
ATOM 710 O O . ILE A 1 95 ? -0.319 -6.675 -1.017 1.00 95.31 95 ILE A O 1
ATOM 714 N N . TRP A 1 96 ? 0.430 -6.621 1.099 1.00 93.81 96 TRP A N 1
ATOM 715 C CA . TRP A 1 96 ? 1.814 -6.313 0.758 1.00 93.81 96 TRP A CA 1
ATOM 716 C C . TRP A 1 96 ? 2.422 -7.379 -0.153 1.00 93.81 96 TRP A C 1
ATOM 718 O O . TRP A 1 96 ? 3.053 -7.039 -1.155 1.00 93.81 96 TRP A O 1
ATOM 728 N N . LEU A 1 97 ? 2.185 -8.660 0.147 1.00 95.81 97 LEU A N 1
ATOM 729 C CA . LEU A 1 97 ? 2.674 -9.760 -0.679 1.00 95.81 97 LEU A CA 1
ATOM 730 C C . LEU A 1 97 ? 2.048 -9.727 -2.079 1.00 95.81 97 LEU A C 1
ATOM 732 O O . LEU A 1 97 ? 2.769 -9.798 -3.074 1.00 95.81 97 LEU A O 1
ATOM 736 N N . LEU A 1 98 ? 0.721 -9.572 -2.165 1.00 96.44 98 LEU A N 1
ATOM 737 C CA . LEU A 1 98 ? 0.005 -9.514 -3.442 1.00 96.44 98 LEU A CA 1
ATOM 738 C C . LEU A 1 98 ? 0.476 -8.342 -4.303 1.00 96.44 98 LEU A C 1
ATOM 740 O O . LEU A 1 98 ? 0.751 -8.525 -5.490 1.00 96.44 98 LEU A O 1
ATOM 744 N N . VAL A 1 99 ? 0.603 -7.155 -3.710 1.00 95.75 99 VAL A N 1
ATOM 745 C CA . VAL A 1 99 ? 1.074 -5.949 -4.399 1.00 95.75 99 VAL A CA 1
ATOM 746 C C . VAL A 1 99 ? 2.516 -6.130 -4.865 1.00 95.75 99 VAL A C 1
ATOM 748 O O . VAL A 1 99 ? 2.795 -5.923 -6.043 1.00 95.75 99 VAL A O 1
ATOM 751 N N . SER A 1 100 ? 3.418 -6.581 -3.991 1.00 90.88 100 SER A N 1
ATOM 752 C CA . SER A 1 100 ? 4.841 -6.750 -4.322 1.00 90.88 100 SER A CA 1
ATOM 753 C C . SER A 1 100 ? 5.048 -7.733 -5.472 1.00 90.88 100 SER A C 1
ATOM 755 O O . SER A 1 100 ? 5.750 -7.426 -6.435 1.00 90.88 100 SER A O 1
ATOM 757 N N . VAL A 1 101 ? 4.383 -8.892 -5.416 1.00 95.19 101 VAL A N 1
ATOM 758 C CA . VAL A 1 101 ? 4.461 -9.901 -6.480 1.00 95.19 101 VAL A CA 1
ATOM 759 C C . VAL A 1 101 ? 3.844 -9.372 -7.774 1.00 95.19 101 VAL A C 1
ATOM 761 O O . VAL A 1 101 ? 4.454 -9.503 -8.832 1.00 95.19 101 VAL A O 1
ATOM 764 N N . SER A 1 102 ? 2.670 -8.738 -7.710 1.00 93.62 102 SER A N 1
ATOM 765 C CA . SER A 1 102 ? 1.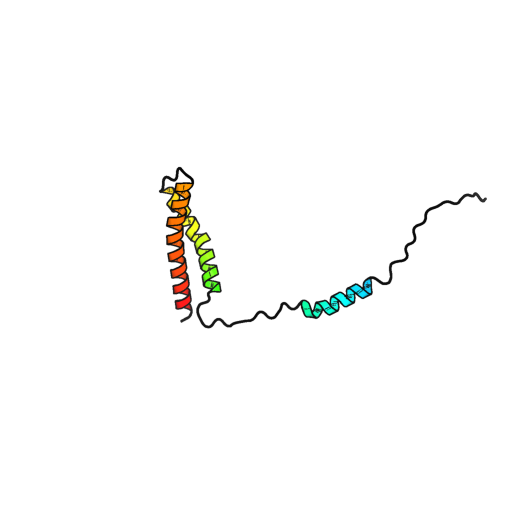980 -8.230 -8.903 1.00 93.62 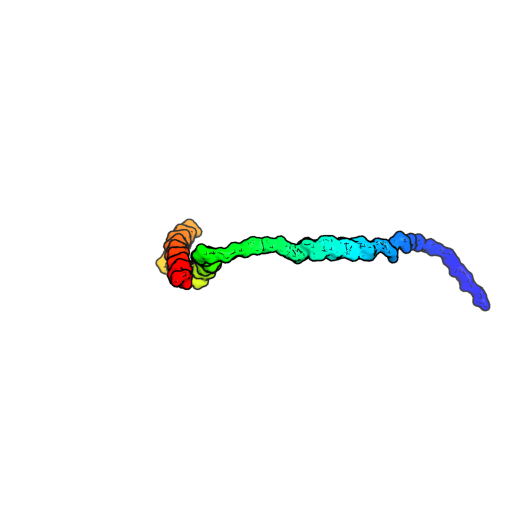102 SER A CA 1
ATOM 766 C C . SER A 1 102 ? 2.780 -7.141 -9.613 1.00 93.62 102 SER A C 1
ATOM 768 O O . SER A 1 102 ? 2.944 -7.206 -10.829 1.00 93.62 102 SER A O 1
ATOM 770 N N . VAL A 1 103 ? 3.320 -6.170 -8.868 1.00 93.62 103 VAL A N 1
ATOM 771 C CA . VAL A 1 103 ? 4.137 -5.082 -9.427 1.00 93.62 103 VAL A CA 1
ATOM 772 C C . VAL A 1 103 ? 5.421 -5.635 -10.035 1.00 93.62 103 VAL A C 1
ATOM 774 O O . VAL A 1 103 ? 5.768 -5.267 -11.156 1.00 93.62 103 VAL A O 1
ATOM 777 N N . PHE A 1 104 ? 6.102 -6.557 -9.348 1.00 90.00 104 PHE A N 1
ATOM 778 C CA . PHE A 1 104 ? 7.318 -7.178 -9.871 1.00 90.00 104 PHE A CA 1
ATOM 779 C C . PHE A 1 104 ? 7.054 -7.981 -11.153 1.00 90.00 104 PHE A C 1
ATOM 781 O O . PHE A 1 104 ? 7.772 -7.832 -12.143 1.00 90.00 104 PHE A O 1
ATOM 788 N N . LEU A 1 105 ? 6.006 -8.812 -11.166 1.00 92.62 105 LEU A N 1
ATOM 789 C CA . LEU A 1 105 ? 5.623 -9.584 -12.349 1.00 92.62 105 LEU A CA 1
ATOM 790 C C . LEU A 1 105 ? 5.194 -8.677 -13.505 1.00 92.62 105 LEU A C 1
ATOM 792 O O . LEU A 1 105 ? 5.528 -8.969 -14.654 1.00 92.62 105 LEU A O 1
ATOM 796 N N . TYR A 1 106 ? 4.490 -7.582 -13.212 1.00 91.38 106 TYR A N 1
ATOM 797 C CA . TYR A 1 106 ? 4.112 -6.587 -14.209 1.00 91.38 106 TYR A CA 1
ATOM 798 C C . TYR A 1 106 ? 5.342 -5.907 -14.809 1.00 91.38 106 TYR A C 1
ATOM 800 O O . TYR A 1 106 ? 5.479 -5.907 -16.028 1.00 91.38 106 TYR A O 1
ATOM 808 N N . ALA A 1 107 ? 6.266 -5.409 -13.982 1.00 90.19 107 ALA A N 1
ATOM 809 C CA . ALA A 1 107 ? 7.501 -4.781 -14.452 1.00 90.19 107 ALA A CA 1
ATOM 810 C C . ALA A 1 107 ? 8.309 -5.743 -15.331 1.00 90.19 107 ALA A C 1
ATOM 812 O O . ALA A 1 107 ? 8.684 -5.410 -16.452 1.00 90.19 107 ALA A O 1
ATOM 813 N N . LYS A 1 108 ? 8.474 -6.991 -14.876 1.00 88.06 108 LYS A N 1
ATOM 814 C CA . LYS A 1 108 ? 9.157 -8.043 -15.637 1.00 88.06 108 LYS A CA 1
ATOM 815 C C . LYS A 1 108 ? 8.473 -8.360 -16.969 1.00 88.06 108 LYS A C 1
ATOM 817 O O . LYS A 1 108 ? 9.146 -8.756 -17.916 1.00 88.06 108 LYS A O 1
ATOM 822 N N . ARG A 1 109 ? 7.144 -8.249 -17.044 1.00 86.75 109 ARG A N 1
ATOM 823 C CA . ARG A 1 109 ? 6.390 -8.475 -18.284 1.00 86.75 109 ARG A CA 1
ATOM 824 C C . ARG A 1 109 ? 6.449 -7.275 -19.224 1.00 86.75 109 ARG A C 1
ATOM 826 O O . ARG A 1 109 ? 6.550 -7.493 -20.420 1.00 86.75 109 ARG A O 1
ATOM 833 N N . ALA A 1 110 ? 6.378 -6.057 -18.698 1.00 84.12 110 ALA A N 1
ATOM 834 C CA . ALA A 1 110 ? 6.393 -4.821 -19.479 1.00 84.12 110 ALA A CA 1
ATOM 835 C C . ALA A 1 110 ? 7.751 -4.539 -20.144 1.00 84.12 110 ALA A C 1
ATOM 837 O O . ALA A 1 110 ? 7.821 -3.745 -21.072 1.00 84.12 110 ALA A O 1
ATOM 838 N N . GLN A 1 111 ? 8.816 -5.178 -19.663 1.00 75.00 111 GLN A N 1
ATOM 839 C CA . GLN A 1 111 ? 10.174 -5.036 -20.188 1.00 75.00 111 GLN A CA 1
ATOM 840 C C . GLN A 1 111 ? 10.600 -6.10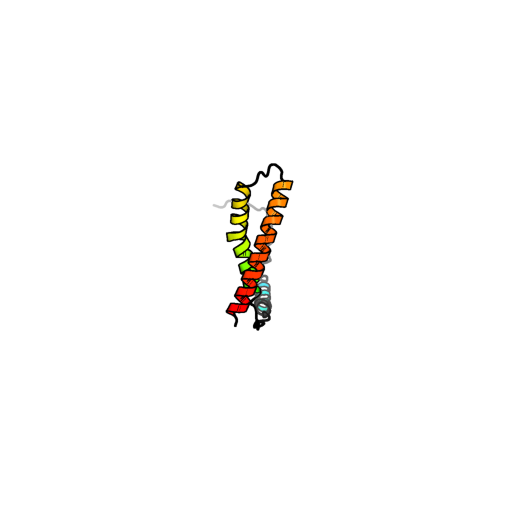1 -21.200 1.00 75.00 111 GLN A C 1
ATOM 842 O O . GLN A 1 111 ? 11.711 -6.022 -21.719 1.00 75.00 111 GLN A O 1
ATOM 847 N N . ARG A 1 112 ? 9.770 -7.123 -21.425 1.00 56.28 112 ARG A N 1
ATOM 848 C CA . ARG A 1 112 ? 9.979 -8.088 -22.511 1.00 56.28 112 ARG A CA 1
ATOM 849 C C . ARG A 1 112 ? 9.481 -7.511 -23.822 1.00 56.28 112 ARG A C 1
ATOM 851 O O . ARG A 1 112 ? 10.129 -7.817 -24.841 1.00 56.28 112 ARG A O 1
#